Protein AF-A0A1I3KN02-F1 (afdb_monomer_lite)

InterPro domains:
  IPR010664 Lipopolysaccharide assembly, LptC-related [PF06835] (6-134)
  IPR026265 Lipopolysaccharide export system protein LptC [TIGR04409] (2-133)

Foldseek 3Di:
DFDDDPNATFKDKDAPDKDDDPVFQKIKTAFMWMWGADPVNHTAKTWTAGMWIARPVQRKIKGAHQIWMAGPVQRKIKGWRIWIAGPVQRKIWGPQATWMWMDHDQKIKIAGGKMAHPVVRDIDHPGDMDMDGHDDDDPPPPDDDDDDDDDD

Organism: NCBI:txid163

Structure (mmCIF, N/CA/C/O backbone):
data_AF-A0A1I3KN02-F1
#
_entry.id   AF-A0A1I3KN02-F1
#
loop_
_atom_site.group_PDB
_atom_site.id
_atom_site.type_symbol
_atom_site.label_atom_id
_atom_site.label_alt_id
_atom_site.label_comp_id
_atom_site.label_asym_id
_atom_site.label_entity_id
_atom_site.label_seq_id
_atom_site.pdbx_PDB_ins_code
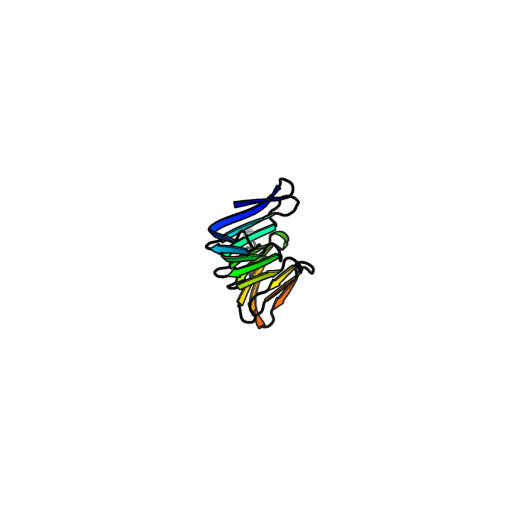_atom_site.Cartn_x
_atom_site.Cartn_y
_atom_sit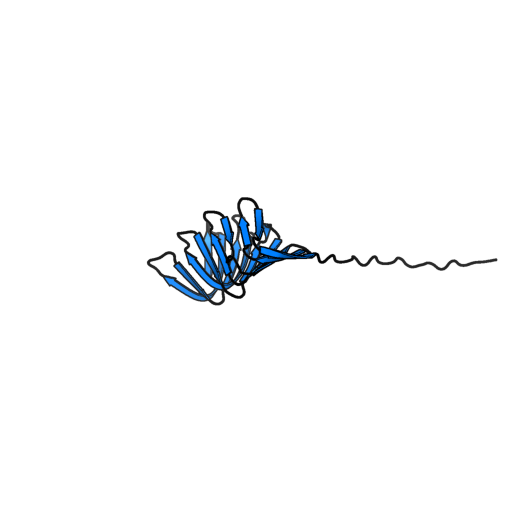e.Cartn_z
_atom_site.occupancy
_atom_site.B_iso_or_equiv
_atom_site.auth_seq_id
_atom_site.auth_comp_id
_atom_site.auth_asym_id
_atom_site.auth_atom_id
_atom_site.pdbx_PDB_model_num
ATOM 1 N N . MET A 1 1 ? -15.139 6.983 6.446 1.00 88.69 1 MET A N 1
ATOM 2 C CA . MET A 1 1 ? -14.479 7.305 7.730 1.00 88.69 1 MET A CA 1
ATOM 3 C C . MET A 1 1 ? -13.346 8.268 7.440 1.00 88.69 1 MET A C 1
ATOM 5 O O . MET A 1 1 ? -12.685 8.088 6.429 1.00 88.69 1 MET A O 1
ATOM 9 N N . VAL A 1 2 ? -13.128 9.258 8.305 1.00 92.94 2 VAL A N 1
ATOM 10 C CA . VAL A 1 2 ? -11.972 10.160 8.222 1.00 92.94 2 VAL A CA 1
ATOM 11 C C . VAL A 1 2 ? -11.248 10.115 9.561 1.00 92.94 2 VAL A C 1
ATOM 13 O O . VAL A 1 2 ? -11.890 10.216 10.609 1.00 92.94 2 VAL A O 1
ATOM 16 N N . ARG A 1 3 ? -9.933 9.916 9.534 1.00 90.38 3 ARG A N 1
ATOM 17 C CA . ARG A 1 3 ? -9.051 10.027 10.695 1.00 90.38 3 ARG A CA 1
ATOM 18 C C . ARG A 1 3 ? -8.398 11.399 10.679 1.00 90.38 3 ARG A C 1
ATOM 20 O O . ARG A 1 3 ? -7.955 11.851 9.627 1.00 90.38 3 ARG A O 1
ATOM 27 N N . TYR A 1 4 ? -8.328 12.019 11.851 1.00 92.25 4 TYR A N 1
ATOM 28 C CA . TYR A 1 4 ? -7.670 13.303 12.047 1.00 92.25 4 TYR A CA 1
ATOM 29 C C . TYR A 1 4 ? -6.472 13.152 12.983 1.00 92.25 4 TYR A C 1
ATOM 31 O O . TYR A 1 4 ? -6.574 12.479 14.009 1.00 92.25 4 TYR A O 1
ATOM 39 N N . GLU A 1 5 ? -5.379 13.824 12.647 1.00 88.50 5 GLU A N 1
ATOM 40 C CA . GLU A 1 5 ? -4.185 14.015 13.474 1.00 88.50 5 GLU A CA 1
ATOM 41 C C . GLU A 1 5 ? -3.879 15.518 13.485 1.00 88.50 5 GLU A C 1
ATOM 43 O O . GLU A 1 5 ? -3.968 16.177 12.452 1.00 88.50 5 GLU A O 1
ATOM 48 N N . ASP A 1 6 ? -3.645 16.100 14.665 1.00 89.62 6 ASP A N 1
ATOM 49 C CA . ASP A 1 6 ? -3.418 17.546 14.841 1.00 89.62 6 ASP A CA 1
ATOM 50 C C . ASP A 1 6 ? -4.455 18.454 14.143 1.00 89.62 6 ASP A C 1
ATOM 52 O O . ASP A 1 6 ? -4.129 19.481 13.546 1.00 89.62 6 ASP A O 1
ATOM 56 N N . ASN A 1 7 ? -5.738 18.074 14.231 1.00 90.12 7 ASN A N 1
ATOM 57 C CA . ASN A 1 7 ? -6.874 18.738 13.569 1.00 90.12 7 ASN A CA 1
ATOM 58 C C . ASN A 1 7 ? -6.793 18.792 12.030 1.00 90.12 7 ASN A C 1
ATOM 60 O O . ASN A 1 7 ? -7.503 19.581 11.404 1.00 90.12 7 ASN A O 1
ATOM 64 N N . LYS A 1 8 ? -5.990 17.929 11.405 1.00 92.50 8 LYS A N 1
ATOM 65 C CA . LYS A 1 8 ? -5.905 17.761 9.950 1.00 92.50 8 LYS A CA 1
ATOM 66 C C . LYS A 1 8 ? -6.304 16.338 9.554 1.00 92.50 8 LYS A C 1
ATOM 68 O O . LYS A 1 8 ? -6.016 15.410 10.310 1.00 92.50 8 LYS A O 1
ATOM 73 N N . PRO A 1 9 ? -6.988 16.134 8.416 1.00 92.81 9 PRO A N 1
ATOM 74 C CA . PRO A 1 9 ? -7.272 14.788 7.934 1.00 92.81 9 PRO A CA 1
ATOM 75 C C . PRO A 1 9 ? -5.950 14.075 7.625 1.00 92.81 9 PRO A C 1
ATOM 77 O O . PRO A 1 9 ? -5.129 14.604 6.885 1.00 92.81 9 PRO A O 1
ATOM 80 N N . SER A 1 10 ? -5.742 12.892 8.205 1.00 94.56 10 SER A N 1
ATOM 81 C CA . SER A 1 10 ? -4.565 12.050 7.945 1.00 94.56 10 SER A CA 1
ATOM 82 C C . SER A 1 10 ? -4.895 10.830 7.088 1.00 94.56 10 SER A C 1
ATOM 84 O O . SER A 1 10 ? -4.030 10.294 6.396 1.00 94.56 10 SER A O 1
ATOM 86 N N . LEU A 1 11 ? -6.157 10.389 7.101 1.00 94.12 11 LEU A N 1
ATOM 87 C CA . LEU A 1 11 ? -6.621 9.248 6.320 1.00 94.12 11 LEU A CA 1
ATOM 88 C C . LEU A 1 11 ? -8.126 9.341 6.059 1.00 94.12 11 LEU A C 1
ATOM 90 O O . LEU A 1 11 ? -8.918 9.464 6.992 1.00 94.12 11 LEU A O 1
ATOM 94 N N . GLU A 1 12 ? -8.526 9.175 4.810 1.00 96.38 12 GLU A N 1
ATOM 95 C CA . GLU A 1 12 ? -9.906 8.956 4.393 1.00 96.38 12 GLU A CA 1
ATOM 96 C C . GLU A 1 12 ? -10.068 7.514 3.914 1.00 96.38 12 GLU A C 1
ATOM 98 O O . GLU A 1 12 ? -9.228 6.998 3.183 1.00 96.38 12 GLU A O 1
ATOM 103 N N . VAL A 1 13 ? -11.138 6.842 4.349 1.00 95.38 13 VAL A N 1
ATOM 104 C CA . VAL A 1 13 ? -11.453 5.457 3.964 1.00 95.38 13 VAL A CA 1
ATOM 105 C C . VAL A 1 13 ? -12.932 5.319 3.639 1.00 95.38 13 VAL A C 1
ATOM 107 O O . VAL A 1 13 ? -13.802 5.724 4.420 1.00 95.38 13 VAL A O 1
ATOM 110 N N . THR A 1 14 ? -13.215 4.660 2.525 1.00 97.25 14 THR A N 1
ATOM 111 C CA . THR A 1 14 ? -14.528 4.120 2.170 1.00 97.25 14 THR A CA 1
ATOM 112 C C . THR A 1 14 ? -14.431 2.600 2.094 1.00 97.25 14 THR A C 1
ATOM 114 O O . THR A 1 14 ? -13.385 2.061 1.737 1.00 97.25 14 THR A O 1
ATOM 117 N N . ALA A 1 15 ? -15.492 1.918 2.512 1.00 97.19 15 ALA A N 1
ATOM 118 C CA . ALA A 1 15 ? -15.536 0.467 2.609 1.00 97.19 15 ALA A CA 1
ATOM 119 C C . ALA A 1 15 ? -16.960 -0.018 2.345 1.00 97.19 15 ALA A C 1
ATOM 121 O O . ALA A 1 15 ? -17.912 0.605 2.827 1.00 97.19 15 ALA A O 1
ATOM 122 N N . GLY A 1 16 ? -17.106 -1.148 1.657 1.00 97.44 16 GLY A N 1
ATOM 123 C CA . GLY A 1 16 ? -18.372 -1.879 1.613 1.00 97.44 16 GLY A CA 1
ATOM 124 C C . GLY A 1 16 ? -18.690 -2.535 2.959 1.00 97.44 16 GLY A C 1
ATOM 125 O O . GLY A 1 16 ? -19.832 -2.531 3.415 1.00 97.44 16 GLY A O 1
ATOM 126 N N . THR A 1 17 ? -17.678 -3.079 3.638 1.00 96.94 17 THR A N 1
ATOM 127 C CA . THR A 1 17 ? -17.799 -3.630 4.999 1.00 96.94 17 THR A CA 1
ATOM 128 C C . THR A 1 17 ? -16.532 -3.351 5.795 1.00 96.94 17 THR A C 1
ATOM 130 O O . THR A 1 17 ? -15.432 -3.402 5.247 1.00 96.94 17 THR A O 1
ATOM 133 N N . LEU A 1 18 ? -16.683 -3.058 7.087 1.00 95.12 18 LEU A N 1
ATOM 134 C CA . LEU A 1 18 ? -15.573 -2.821 8.003 1.00 95.12 18 LEU A CA 1
ATOM 135 C C . LEU A 1 18 ? -15.869 -3.470 9.358 1.00 95.12 18 LEU A C 1
ATOM 137 O O . LEU A 1 18 ? -16.897 -3.190 9.975 1.00 95.12 18 LEU A O 1
ATOM 141 N N . GLU A 1 19 ? -14.951 -4.303 9.830 1.00 94.56 19 GLU A N 1
ATOM 142 C CA . GLU A 1 19 ? -14.990 -4.946 11.139 1.00 94.56 19 GLU A CA 1
ATOM 143 C C . GLU A 1 19 ? -13.797 -4.480 11.969 1.00 94.56 19 GLU A C 1
ATOM 145 O O . GLU A 1 19 ? -12.646 -4.634 11.567 1.00 94.56 19 GLU A O 1
ATOM 150 N N . GLN A 1 20 ? -14.069 -3.922 13.148 1.00 90.81 20 GLN A N 1
ATOM 151 C CA . GLN A 1 20 ? -13.041 -3.478 14.083 1.00 90.81 20 GLN A CA 1
ATOM 152 C C . GLN A 1 20 ? -13.261 -4.132 15.444 1.00 90.81 20 GLN A C 1
ATOM 154 O O . GLN A 1 20 ? -14.342 -4.045 16.036 1.00 90.81 20 GLN A O 1
ATOM 159 N N . TYR A 1 21 ? -12.216 -4.760 15.972 1.00 89.12 21 TYR A N 1
ATOM 160 C CA . TYR A 1 21 ? -12.298 -5.530 17.207 1.00 89.12 21 TYR A CA 1
ATOM 161 C C . TYR A 1 21 ? -11.786 -4.708 18.390 1.00 89.12 21 TYR A C 1
ATOM 163 O O . TYR A 1 21 ? -10.586 -4.521 18.536 1.00 89.12 21 TYR A O 1
ATOM 171 N N . LYS A 1 22 ? -12.687 -4.275 19.285 1.00 80.25 22 LYS A N 1
ATOM 172 C CA . LYS A 1 22 ? -12.399 -3.357 20.416 1.00 80.25 22 LYS A CA 1
ATOM 173 C C . LYS A 1 22 ? -11.281 -3.801 21.370 1.00 80.25 22 LYS A C 1
ATOM 175 O O . LYS A 1 22 ? -10.677 -2.959 22.022 1.00 80.25 22 LYS A O 1
ATOM 180 N N . ASN A 1 23 ? -11.035 -5.106 21.471 1.00 89.31 23 ASN A N 1
ATOM 181 C CA . ASN A 1 23 ? -10.008 -5.678 22.349 1.00 89.31 23 ASN A CA 1
ATOM 182 C C . ASN A 1 23 ? -8.658 -5.877 21.634 1.00 89.31 23 ASN A C 1
ATOM 184 O O . ASN A 1 23 ? -7.756 -6.500 22.187 1.00 89.31 23 ASN A O 1
ATOM 188 N N . SER A 1 24 ? -8.530 -5.387 20.402 1.00 89.19 24 SER A N 1
ATOM 189 C CA . SER A 1 24 ? -7.324 -5.472 19.583 1.00 89.19 24 SER A CA 1
ATOM 190 C C . SER A 1 24 ? -7.146 -4.184 18.773 1.00 89.19 24 SER A C 1
ATOM 192 O O . SER A 1 24 ? -8.038 -3.341 18.720 1.00 89.19 24 SER A O 1
ATOM 194 N N . ASN A 1 25 ? -6.004 -4.045 18.104 1.00 90.50 25 ASN A N 1
ATOM 195 C CA . ASN A 1 25 ? -5.780 -2.967 17.137 1.00 90.50 25 ASN A CA 1
ATOM 196 C C . ASN A 1 25 ? -6.119 -3.399 15.701 1.00 90.50 25 ASN A C 1
ATOM 198 O O . ASN A 1 25 ? -5.714 -2.736 14.745 1.00 90.50 25 ASN A O 1
ATOM 202 N N . GLU A 1 26 ? -6.826 -4.523 15.557 1.00 95.06 26 GLU A N 1
ATOM 203 C CA . GLU A 1 26 ? -7.096 -5.165 14.280 1.00 95.06 26 GLU A CA 1
ATOM 204 C C . GLU A 1 26 ? -8.380 -4.634 13.648 1.00 95.06 26 GLU A C 1
ATOM 206 O O . GLU A 1 26 ? -9.428 -4.494 14.291 1.00 95.06 26 GLU A O 1
ATOM 211 N N . THR A 1 27 ? -8.282 -4.345 12.357 1.00 94.38 27 THR A N 1
ATOM 212 C CA . THR A 1 27 ? -9.388 -3.954 11.492 1.00 94.38 27 THR A CA 1
ATOM 213 C C . THR A 1 27 ? -9.336 -4.790 10.225 1.00 94.38 27 THR A C 1
ATOM 215 O O . THR A 1 27 ? -8.271 -4.955 9.630 1.00 94.38 27 THR A O 1
ATOM 218 N N . TYR A 1 28 ? -10.493 -5.284 9.809 1.00 97.06 28 TYR A N 1
ATOM 219 C CA . TYR A 1 28 ? -10.684 -5.996 8.556 1.00 97.06 28 TYR A CA 1
ATOM 220 C C . TYR A 1 28 ? -11.679 -5.209 7.716 1.00 97.06 28 TYR A C 1
ATOM 222 O O . TYR A 1 28 ? -12.673 -4.697 8.233 1.00 97.06 28 TYR A O 1
ATOM 230 N N . GLY A 1 29 ? -11.408 -5.079 6.428 1.00 96.81 29 GLY A N 1
ATOM 231 C CA . GLY A 1 29 ? -12.250 -4.310 5.527 1.00 96.81 29 GLY A CA 1
ATOM 232 C C . GLY A 1 29 ? -12.416 -5.000 4.188 1.00 96.81 29 GLY A C 1
ATOM 233 O O . GLY A 1 29 ? -11.522 -5.720 3.751 1.00 96.81 29 GLY A O 1
ATOM 234 N N . LYS A 1 30 ? -13.559 -4.762 3.547 1.00 98.38 30 LYS A N 1
ATOM 235 C CA . LYS A 1 30 ? -13.875 -5.237 2.202 1.00 98.38 30 LYS A CA 1
ATOM 236 C C . LYS A 1 30 ? -14.344 -4.084 1.316 1.00 98.38 30 LYS A C 1
ATOM 238 O O . LYS A 1 30 ? -15.045 -3.193 1.803 1.00 98.38 30 LYS A O 1
ATOM 243 N N . ASP A 1 31 ? -13.989 -4.149 0.034 1.00 98.12 31 ASP A N 1
ATOM 244 C CA . ASP A 1 31 ? -14.304 -3.168 -1.008 1.00 98.12 31 ASP A CA 1
ATOM 245 C C . ASP A 1 31 ? -13.802 -1.781 -0.585 1.00 98.12 31 ASP A C 1
ATOM 247 O O . ASP A 1 31 ? -14.580 -0.859 -0.330 1.00 98.12 31 ASP A O 1
ATOM 251 N N . ILE A 1 32 ? -12.485 -1.691 -0.388 1.00 98.06 32 ILE A N 1
ATOM 252 C CA . ILE A 1 32 ? -11.816 -0.571 0.270 1.00 98.06 32 ILE A CA 1
ATOM 253 C C . ILE A 1 32 ? -11.269 0.398 -0.767 1.00 98.06 32 ILE A C 1
ATOM 255 O O . ILE A 1 32 ? -10.553 -0.014 -1.677 1.00 98.06 32 ILE A O 1
ATOM 259 N N . SER A 1 33 ? -11.501 1.689 -0.538 1.00 98.19 33 SER A N 1
ATOM 260 C CA . SER A 1 33 ? -10.750 2.782 -1.162 1.00 98.19 33 SER A CA 1
ATOM 261 C C . SER A 1 33 ? -10.286 3.760 -0.090 1.00 98.19 33 SER A C 1
ATOM 263 O O . SER A 1 33 ? -11.045 4.072 0.832 1.00 98.19 33 SER A O 1
ATOM 265 N N . PHE A 1 34 ? -9.055 4.245 -0.199 1.00 97.06 34 PHE A N 1
ATOM 266 C CA . PHE A 1 34 ? -8.430 5.102 0.798 1.00 97.06 34 PHE A CA 1
ATOM 267 C C . PHE A 1 34 ? -7.566 6.205 0.182 1.00 97.06 34 PHE A C 1
ATOM 269 O O . PHE A 1 34 ? -7.004 6.035 -0.899 1.00 97.06 34 PHE A O 1
ATOM 276 N N . THR A 1 35 ? -7.407 7.289 0.938 1.00 97.94 35 THR A N 1
ATOM 277 C CA . THR A 1 35 ? -6.483 8.394 0.657 1.00 97.94 35 THR A CA 1
ATOM 278 C C . THR A 1 35 ? -5.782 8.789 1.952 1.00 97.94 35 THR A C 1
ATOM 280 O O . THR A 1 35 ? -6.447 9.112 2.934 1.00 97.94 35 THR A O 1
ATOM 283 N N . SER A 1 36 ? -4.451 8.747 1.983 1.00 95.44 36 SER A N 1
ATOM 284 C CA . SER A 1 36 ? -3.630 9.274 3.075 1.00 95.44 36 SER A CA 1
ATOM 285 C C . SER A 1 36 ? -3.055 10.638 2.718 1.00 95.44 36 SER A C 1
ATOM 287 O O . SER A 1 36 ? -2.812 10.945 1.546 1.00 95.44 36 SER A O 1
ATOM 289 N N . TYR A 1 37 ? -2.810 11.438 3.749 1.00 95.50 37 TYR A N 1
ATOM 290 C CA . TYR A 1 37 ? -2.283 12.790 3.625 1.00 95.50 37 TYR A CA 1
ATOM 291 C C . TYR A 1 37 ? -1.011 12.926 4.455 1.00 95.50 37 TYR A C 1
ATOM 293 O O . TYR A 1 37 ? -0.897 12.315 5.519 1.00 95.50 37 TYR A O 1
ATOM 301 N N . ASN A 1 38 ? -0.075 13.740 3.978 1.00 92.50 38 ASN A N 1
ATOM 302 C CA . ASN A 1 38 ? 1.112 14.114 4.740 1.00 92.50 38 ASN A CA 1
ATOM 303 C C . ASN A 1 38 ? 0.799 15.229 5.764 1.00 92.50 38 ASN A C 1
ATOM 305 O O . ASN A 1 38 ? -0.305 15.776 5.796 1.00 92.50 38 ASN A O 1
ATOM 309 N N . ASP A 1 39 ? 1.791 15.627 6.564 1.00 90.81 39 ASP A N 1
ATOM 310 C CA . ASP A 1 39 ? 1.644 16.652 7.618 1.00 90.81 39 ASP A CA 1
ATOM 311 C C . ASP A 1 39 ? 1.231 18.045 7.089 1.00 90.81 39 ASP A C 1
ATOM 313 O O .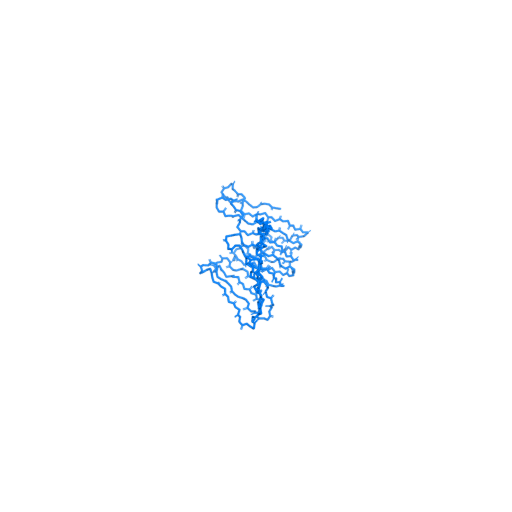 ASP A 1 39 ? 0.686 18.890 7.817 1.00 90.81 39 ASP A O 1
ATOM 317 N N . GLU A 1 40 ? 1.478 18.300 5.804 1.00 91.44 40 GLU A N 1
ATOM 318 C CA . GLU A 1 40 ? 1.083 19.523 5.101 1.00 91.44 40 GLU A CA 1
ATOM 319 C C . GLU A 1 40 ? -0.378 19.475 4.624 1.00 91.44 40 GLU A C 1
ATOM 321 O O . GLU A 1 40 ? -0.931 20.508 4.251 1.00 91.44 40 GLU A O 1
ATOM 326 N N . GLY A 1 41 ? -1.025 18.307 4.683 1.00 92.62 41 GLY A N 1
ATOM 327 C CA . GLY A 1 41 ? -2.377 18.064 4.178 1.00 92.62 41 GLY A CA 1
ATOM 328 C C . GLY A 1 41 ? -2.430 17.735 2.684 1.00 92.62 41 GLY A C 1
ATOM 329 O O . GLY A 1 41 ? -3.515 17.708 2.105 1.00 92.62 41 GLY A O 1
ATOM 330 N N . ASN A 1 42 ? -1.284 17.487 2.049 1.00 95.50 42 ASN A N 1
ATOM 331 C CA . ASN A 1 42 ? -1.207 17.061 0.656 1.00 95.50 42 ASN A CA 1
ATOM 332 C C . ASN A 1 42 ? -1.445 15.551 0.556 1.00 95.50 42 ASN A C 1
ATOM 334 O O . ASN A 1 42 ? -1.007 14.794 1.423 1.00 95.50 42 ASN A O 1
ATOM 338 N N . VAL A 1 43 ? -2.101 15.110 -0.521 1.00 96.19 43 VAL A N 1
ATOM 339 C CA . VAL A 1 43 ? -2.281 13.680 -0.808 1.00 96.19 43 VAL A CA 1
ATOM 340 C C . VAL A 1 43 ? -0.915 13.006 -0.916 1.00 96.19 43 VAL A C 1
ATOM 342 O O . VAL A 1 43 ? -0.069 13.411 -1.714 1.00 96.19 43 VAL A O 1
ATOM 345 N N . GLU A 1 44 ? -0.713 11.965 -0.118 1.00 95.38 44 GLU A N 1
ATOM 346 C CA . GLU A 1 44 ? 0.517 11.179 -0.097 1.00 95.38 44 GLU A CA 1
ATOM 347 C C . GLU A 1 44 ? 0.331 9.853 -0.837 1.00 95.38 44 GLU A C 1
ATOM 349 O O . GLU A 1 44 ? 1.119 9.510 -1.722 1.00 95.38 44 GLU A O 1
ATOM 354 N N . THR A 1 45 ? -0.713 9.102 -0.487 1.00 95.69 45 THR A N 1
ATOM 355 C CA . THR A 1 45 ? -1.020 7.813 -1.109 1.00 95.69 45 THR A CA 1
ATOM 356 C C . THR A 1 45 ? -2.520 7.668 -1.303 1.00 95.69 45 THR A C 1
ATOM 358 O O . THR A 1 45 ? -3.303 7.913 -0.394 1.00 95.69 45 THR A O 1
ATOM 361 N N . GLU A 1 46 ? -2.923 7.207 -2.475 1.00 97.94 46 GLU A N 1
ATOM 362 C CA . GLU A 1 46 ? -4.297 6.810 -2.771 1.00 97.94 46 GLU A CA 1
ATOM 363 C C . GLU A 1 46 ? -4.312 5.331 -3.106 1.00 97.94 46 GLU A C 1
ATOM 365 O O . GLU A 1 46 ? -3.370 4.817 -3.709 1.00 97.94 46 GLU A O 1
ATOM 370 N N . GLY A 1 47 ? -5.376 4.620 -2.770 1.00 97.94 47 GLY A N 1
ATOM 371 C CA . GLY A 1 47 ? -5.464 3.242 -3.199 1.00 97.94 47 GLY A CA 1
ATOM 372 C C . GLY A 1 47 ? -6.807 2.589 -2.998 1.00 97.94 47 GLY A C 1
ATOM 373 O O . GLY A 1 47 ? -7.730 3.143 -2.411 1.00 97.94 47 GLY A O 1
ATOM 374 N N . SER A 1 48 ? -6.895 1.379 -3.525 1.00 98.62 48 SER A N 1
ATOM 375 C CA . SER A 1 48 ? -8.048 0.505 -3.396 1.00 98.62 48 SER A CA 1
ATOM 376 C C . SER A 1 48 ? -7.614 -0.954 -3.384 1.00 98.62 48 SER A C 1
ATOM 378 O O . SER A 1 48 ? -6.534 -1.292 -3.879 1.00 98.62 48 SER A O 1
ATOM 380 N N . CYS A 1 49 ? -8.434 -1.796 -2.767 1.00 98.69 49 CYS A N 1
ATOM 381 C CA . CYS A 1 49 ? -8.272 -3.246 -2.747 1.00 98.69 49 CYS A CA 1
ATOM 382 C C . CYS A 1 49 ? -9.597 -3.923 -2.388 1.00 98.69 49 CYS A C 1
ATOM 384 O O . CYS A 1 49 ? -10.488 -3.310 -1.789 1.00 98.69 49 CYS A O 1
ATOM 386 N N . GLY A 1 50 ? -9.715 -5.203 -2.729 1.00 98.56 50 GLY A N 1
ATOM 387 C CA . GLY A 1 50 ? -10.871 -6.014 -2.371 1.00 98.56 50 GLY A CA 1
ATOM 388 C C . GLY A 1 50 ? -10.946 -6.262 -0.869 1.00 98.56 50 GLY A C 1
ATOM 389 O O . GLY A 1 50 ? -12.029 -6.169 -0.295 1.00 98.56 50 GLY A O 1
ATOM 390 N N . ILE A 1 51 ? -9.814 -6.549 -0.220 1.00 98.38 51 ILE A N 1
ATOM 391 C CA . ILE A 1 51 ? -9.744 -6.855 1.213 1.00 98.38 51 ILE A CA 1
ATOM 392 C C . ILE A 1 51 ? -8.527 -6.173 1.844 1.00 98.38 51 ILE A C 1
ATOM 394 O O . ILE A 1 51 ? -7.436 -6.168 1.275 1.00 98.38 51 ILE A O 1
ATOM 398 N N . ILE A 1 52 ? -8.697 -5.661 3.064 1.00 97.62 52 ILE A N 1
ATOM 399 C CA . ILE A 1 52 ? -7.596 -5.170 3.894 1.00 97.62 52 ILE A CA 1
ATOM 400 C C . ILE A 1 52 ? -7.616 -5.813 5.281 1.00 97.62 52 ILE A C 1
ATOM 402 O O . ILE A 1 52 ? -8.672 -5.958 5.898 1.00 97.62 52 ILE A O 1
ATOM 406 N N . TYR A 1 53 ? -6.433 -6.144 5.784 1.00 97.38 53 TYR A N 1
ATOM 407 C CA . TYR A 1 53 ? -6.146 -6.338 7.201 1.00 97.38 53 TYR A CA 1
ATOM 408 C C . TYR A 1 53 ? -5.244 -5.199 7.674 1.00 97.38 53 TYR A C 1
ATOM 410 O O . TYR A 1 53 ? -4.259 -4.866 7.017 1.00 97.38 53 TYR A O 1
ATOM 418 N N . ALA A 1 54 ? -5.561 -4.608 8.820 1.00 95.25 54 ALA A N 1
ATOM 419 C CA . ALA A 1 54 ? -4.757 -3.566 9.437 1.00 95.25 54 ALA A CA 1
ATOM 420 C C . ALA A 1 54 ? -4.600 -3.828 10.936 1.00 95.25 54 ALA A C 1
ATOM 422 O O . ALA A 1 54 ? -5.592 -3.880 11.657 1.00 95.25 54 ALA A O 1
ATOM 423 N N . ASP A 1 55 ? -3.360 -3.915 11.414 1.00 95.31 55 ASP A N 1
ATOM 424 C CA . ASP A 1 55 ? -2.998 -3.827 12.829 1.00 95.31 55 ASP A CA 1
ATOM 425 C C . ASP A 1 55 ? -2.303 -2.484 13.059 1.00 95.31 55 ASP A C 1
ATOM 427 O O . ASP A 1 55 ? -1.106 -2.311 12.800 1.00 95.31 55 ASP A O 1
ATOM 431 N N . SER A 1 56 ? -3.068 -1.506 13.542 1.00 89.38 56 SER A N 1
ATOM 432 C CA . SER A 1 56 ? -2.570 -0.144 13.755 1.00 89.38 56 SER A CA 1
ATOM 433 C C . SER A 1 56 ? -1.557 -0.047 14.900 1.00 89.38 56 SER A C 1
ATOM 435 O O . SER A 1 56 ? -0.695 0.829 14.873 1.00 89.38 56 SER A O 1
ATOM 437 N N . GLY A 1 57 ? -1.597 -0.972 15.864 1.00 91.94 57 GLY A N 1
ATOM 438 C CA . GLY A 1 57 ? -0.642 -1.022 16.970 1.00 91.94 57 GLY A CA 1
ATOM 439 C C . GLY A 1 57 ? 0.737 -1.491 16.515 1.00 91.94 57 GLY A C 1
ATOM 440 O O . GLY A 1 57 ? 1.755 -0.972 16.973 1.00 91.94 57 GLY A O 1
ATOM 441 N N . LYS A 1 58 ? 0.780 -2.440 15.572 1.00 95.31 58 LYS A N 1
ATOM 442 C CA . LYS A 1 58 ? 2.027 -2.915 14.949 1.00 95.31 58 LYS A CA 1
ATOM 443 C C . LYS A 1 58 ? 2.414 -2.144 13.686 1.00 95.31 58 LYS A C 1
ATOM 445 O O . LYS A 1 58 ? 3.512 -2.351 13.179 1.00 95.31 58 LYS A O 1
ATOM 450 N N . LYS A 1 59 ? 1.542 -1.261 13.187 1.00 95.12 59 LYS A N 1
ATOM 451 C CA . LYS A 1 59 ? 1.662 -0.597 11.879 1.00 95.12 59 LYS A CA 1
ATOM 452 C C . LYS A 1 59 ? 1.833 -1.605 10.733 1.00 95.12 59 LYS A C 1
ATOM 454 O O . LYS A 1 59 ? 2.658 -1.401 9.844 1.00 95.12 59 LYS A O 1
ATOM 459 N N . LEU A 1 60 ? 1.083 -2.704 10.778 1.00 97.25 60 LEU A N 1
ATOM 460 C CA . LEU A 1 60 ? 1.075 -3.726 9.733 1.00 97.25 60 LEU A CA 1
ATOM 461 C C . LEU A 1 60 ? -0.217 -3.627 8.938 1.00 97.25 60 LEU A C 1
ATOM 463 O O . LEU A 1 60 ? -1.299 -3.591 9.520 1.00 97.25 60 LEU A O 1
ATOM 467 N N . TYR A 1 61 ? -0.093 -3.593 7.619 1.00 96.56 61 TYR A N 1
ATOM 468 C CA . TYR A 1 61 ? -1.229 -3.469 6.717 1.00 96.56 61 TYR A CA 1
ATOM 469 C C . TYR A 1 61 ? -1.038 -4.444 5.569 1.00 96.56 61 TYR A C 1
ATOM 471 O O . TYR A 1 61 ? -0.010 -4.420 4.894 1.00 96.56 61 TYR A O 1
ATOM 479 N N . GLU A 1 62 ? -2.015 -5.310 5.356 1.00 98.19 62 GLU A N 1
ATOM 480 C CA . GLU A 1 62 ? -2.007 -6.287 4.278 1.00 98.19 62 GLU A CA 1
ATOM 481 C C . GLU A 1 62 ? -3.216 -6.035 3.389 1.00 98.19 62 GLU A C 1
ATOM 483 O O . GLU A 1 62 ? -4.352 -6.019 3.859 1.00 98.19 62 GLU A O 1
ATOM 488 N N . LEU A 1 63 ? -2.951 -5.790 2.113 1.00 98.50 63 LEU A N 1
ATOM 489 C CA . LEU A 1 63 ? -3.949 -5.576 1.081 1.00 98.50 63 LEU A CA 1
ATOM 490 C C . LEU A 1 63 ? -4.005 -6.837 0.228 1.00 98.50 63 LEU A C 1
ATOM 492 O O . LEU A 1 63 ? -2.961 -7.411 -0.108 1.00 98.50 63 LEU A O 1
ATOM 496 N N . PHE A 1 64 ? -5.215 -7.229 -0.143 1.00 98.44 64 PHE A N 1
ATOM 497 C CA . PHE A 1 64 ? -5.491 -8.391 -0.972 1.00 98.44 64 PHE A CA 1
ATOM 498 C C . PHE A 1 64 ? -6.529 -8.045 -2.033 1.00 98.44 64 PHE A C 1
ATOM 500 O O . PHE A 1 64 ? -7.427 -7.242 -1.778 1.00 98.44 64 PHE A O 1
ATOM 507 N N . ASP A 1 65 ? -6.412 -8.721 -3.173 1.00 98.12 65 ASP A N 1
ATOM 508 C CA . ASP A 1 65 ? -7.321 -8.682 -4.319 1.00 98.12 65 ASP A CA 1
ATOM 509 C C . ASP A 1 65 ? -7.441 -7.303 -4.992 1.00 98.12 65 ASP A C 1
ATOM 511 O O . ASP A 1 65 ? -7.639 -6.278 -4.343 1.00 98.12 65 ASP A O 1
ATOM 515 N N . ASP A 1 66 ? -7.311 -7.282 -6.323 1.00 97.75 66 ASP A N 1
ATOM 516 C CA . ASP A 1 66 ? -7.480 -6.093 -7.176 1.00 97.75 66 ASP A CA 1
ATOM 517 C C . ASP A 1 66 ? -6.822 -4.814 -6.627 1.00 97.75 66 ASP A C 1
ATOM 519 O O . ASP A 1 66 ? -7.392 -3.722 -6.647 1.00 97.75 66 ASP A O 1
ATOM 523 N N . ILE A 1 67 ? -5.596 -4.950 -6.112 1.00 98.69 67 ILE A N 1
ATOM 524 C CA . ILE A 1 67 ? -4.904 -3.850 -5.448 1.00 98.69 67 ILE A CA 1
ATOM 525 C C . ILE A 1 67 ? -4.470 -2.839 -6.501 1.00 98.69 67 ILE A C 1
ATOM 527 O O . ILE A 1 67 ? -3.803 -3.199 -7.472 1.00 98.69 67 ILE A O 1
ATOM 531 N N . ASN A 1 68 ? -4.789 -1.570 -6.268 1.00 98.50 68 ASN A N 1
ATOM 532 C CA . ASN A 1 68 ? -4.296 -0.431 -7.032 1.00 98.50 68 ASN A CA 1
ATOM 533 C C . ASN A 1 68 ? -3.905 0.669 -6.048 1.00 98.50 68 ASN A C 1
ATOM 535 O O . ASN A 1 68 ? -4.774 1.214 -5.374 1.00 98.50 68 ASN A O 1
ATOM 539 N N . VAL A 1 69 ? -2.615 0.977 -5.951 1.00 98.19 69 VAL A N 1
ATOM 540 C CA . VAL A 1 69 ? -2.078 1.985 -5.028 1.00 98.19 69 VAL A CA 1
ATOM 541 C C . VAL A 1 69 ? -1.245 2.984 -5.808 1.00 98.19 69 VAL A C 1
ATOM 543 O O . VAL A 1 69 ? -0.361 2.594 -6.558 1.00 98.19 69 VAL A O 1
ATOM 546 N N . TYR A 1 70 ? -1.488 4.270 -5.615 1.00 97.75 70 TYR A N 1
ATOM 547 C CA . TYR A 1 70 ? -0.714 5.364 -6.173 1.00 97.75 70 TYR A CA 1
ATOM 548 C C . TYR A 1 70 ? 0.002 6.123 -5.063 1.00 97.75 70 TYR A C 1
ATOM 550 O O . TYR A 1 70 ? -0.635 6.637 -4.148 1.00 97.75 70 TYR A O 1
ATOM 558 N N . ASN A 1 71 ? 1.324 6.211 -5.159 1.00 95.06 71 ASN A N 1
ATOM 559 C CA . ASN A 1 71 ? 2.143 7.061 -4.313 1.00 95.06 71 ASN A CA 1
ATOM 560 C C . ASN A 1 71 ? 2.426 8.372 -5.054 1.00 95.06 71 ASN A C 1
ATOM 562 O O . ASN A 1 71 ? 3.120 8.376 -6.075 1.00 95.06 71 ASN A O 1
ATOM 566 N N . ALA A 1 72 ? 1.880 9.475 -4.546 1.00 95.56 72 ALA A N 1
ATOM 567 C CA . ALA A 1 72 ? 1.973 10.778 -5.191 1.00 95.56 72 ALA A CA 1
ATOM 568 C C . ALA A 1 72 ? 3.395 11.376 -5.168 1.00 95.56 72 ALA A C 1
ATOM 570 O O . ALA A 1 72 ? 3.818 11.858 -6.223 1.00 95.56 72 ALA A O 1
ATOM 571 N N . PRO A 1 73 ? 4.167 11.309 -4.058 1.00 92.44 73 PRO A N 1
ATOM 572 C CA . PRO A 1 73 ? 5.543 11.814 -4.025 1.00 92.44 73 PRO A CA 1
ATOM 573 C C . PRO A 1 73 ? 6.453 11.196 -5.091 1.00 92.44 73 PRO A C 1
ATOM 575 O O . PRO A 1 73 ? 7.214 11.908 -5.741 1.00 92.44 73 PRO A O 1
ATOM 578 N N . GLU A 1 74 ? 6.343 9.883 -5.312 1.00 91.94 74 GLU A N 1
ATOM 579 C CA . GLU A 1 74 ? 7.179 9.160 -6.279 1.00 91.94 74 GLU A CA 1
ATOM 580 C C . GLU A 1 74 ? 6.560 9.067 -7.681 1.00 91.94 74 GLU A C 1
ATOM 582 O O . GLU A 1 74 ? 7.219 8.583 -8.607 1.00 91.94 74 GLU A O 1
ATOM 587 N N . LYS A 1 75 ? 5.303 9.510 -7.843 1.00 94.81 75 LYS A N 1
ATOM 588 C CA . LYS A 1 75 ? 4.481 9.343 -9.055 1.00 94.81 75 LYS A CA 1
ATOM 589 C C . LYS A 1 75 ? 4.435 7.891 -9.539 1.00 94.81 75 LYS A C 1
ATOM 591 O O . LYS A 1 75 ? 4.552 7.607 -10.730 1.00 94.81 75 LYS A O 1
ATOM 596 N N . MET A 1 76 ? 4.287 6.959 -8.601 1.00 95.31 76 MET A N 1
ATOM 597 C CA . MET A 1 76 ? 4.317 5.521 -8.875 1.00 95.31 76 MET A CA 1
ATOM 598 C C . MET A 1 76 ? 2.973 4.879 -8.576 1.00 95.31 76 MET A C 1
ATOM 600 O O . MET A 1 76 ? 2.422 5.068 -7.493 1.00 95.31 76 MET A O 1
ATOM 604 N N . ARG A 1 77 ? 2.475 4.065 -9.508 1.00 97.56 77 ARG A N 1
ATOM 605 C CA . ARG A 1 77 ? 1.278 3.245 -9.316 1.00 97.56 77 ARG A CA 1
ATOM 606 C C . ARG A 1 77 ? 1.638 1.767 -9.268 1.00 97.56 77 ARG A C 1
ATOM 608 O O . ARG A 1 77 ? 2.408 1.287 -10.093 1.00 97.56 77 ARG A O 1
ATOM 615 N N . PHE A 1 78 ? 1.066 1.048 -8.315 1.00 97.56 78 PHE A N 1
ATOM 616 C CA . PHE A 1 78 ? 1.290 -0.366 -8.055 1.00 97.56 78 PHE A CA 1
ATOM 617 C C . PHE A 1 78 ? -0.009 -1.131 -8.268 1.00 97.56 78 PHE A C 1
ATOM 619 O O . PHE A 1 78 ? -1.047 -0.731 -7.742 1.00 97.56 78 PHE A O 1
ATOM 626 N N . TYR A 1 79 ? 0.070 -2.255 -8.976 1.00 98.31 79 TYR A N 1
ATOM 627 C CA . TYR A 1 79 ? -1.021 -3.215 -9.099 1.00 98.31 79 TYR A CA 1
ATOM 628 C C . TYR A 1 79 ? -0.553 -4.597 -8.669 1.00 98.31 79 TYR A C 1
ATOM 630 O O . TYR A 1 79 ? 0.521 -5.041 -9.086 1.00 98.31 79 TYR A O 1
ATOM 638 N N . ALA A 1 80 ? -1.344 -5.278 -7.847 1.00 98.25 80 ALA A N 1
ATOM 639 C CA . ALA A 1 80 ? -0.971 -6.564 -7.268 1.00 98.25 80 ALA A CA 1
ATOM 640 C C . ALA A 1 80 ? -2.196 -7.334 -6.756 1.00 98.25 80 ALA A C 1
ATOM 642 O O . ALA A 1 80 ? -3.280 -6.778 -6.605 1.00 98.25 80 ALA A O 1
ATOM 643 N N . SER A 1 81 ? -1.997 -8.610 -6.428 1.00 97.69 81 SER A N 1
ATOM 644 C CA . SER A 1 81 ? -2.984 -9.399 -5.675 1.00 97.69 81 SER A CA 1
ATOM 645 C C . SER A 1 81 ? -2.702 -9.421 -4.175 1.00 97.69 81 SER A C 1
ATOM 647 O O . SER A 1 81 ? -3.619 -9.637 -3.396 1.00 97.69 81 SER A O 1
ATOM 649 N N . VAL A 1 82 ? -1.446 -9.206 -3.765 1.00 98.06 82 VAL A N 1
ATOM 650 C CA . VAL A 1 82 ? -1.035 -9.156 -2.356 1.00 98.06 82 VAL A CA 1
ATOM 651 C C . VAL A 1 82 ? 0.041 -8.093 -2.181 1.00 98.06 82 VAL A C 1
ATOM 653 O O . VAL A 1 82 ? 1.084 -8.151 -2.840 1.00 98.06 82 VAL A O 1
ATOM 656 N N . LEU A 1 83 ? -0.175 -7.165 -1.251 1.00 98.38 83 LEU A N 1
ATOM 657 C CA . LEU A 1 83 ? 0.847 -6.239 -0.766 1.00 98.38 83 LEU A CA 1
ATOM 658 C C . LEU A 1 83 ? 0.816 -6.170 0.757 1.00 98.38 83 LEU A C 1
ATOM 660 O O . LEU A 1 83 ? -0.245 -6.157 1.369 1.00 98.38 83 LEU A O 1
ATOM 664 N N . ARG A 1 84 ? 1.995 -6.093 1.368 1.00 98.19 84 ARG A N 1
ATOM 665 C CA . ARG A 1 84 ? 2.174 -5.947 2.812 1.00 98.19 84 ARG A CA 1
ATOM 666 C C . ARG A 1 84 ? 3.037 -4.736 3.098 1.00 98.19 84 ARG A C 1
ATOM 668 O O . ARG A 1 84 ? 4.189 -4.693 2.659 1.00 98.19 84 ARG A O 1
ATOM 675 N N . TRP A 1 85 ? 2.488 -3.787 3.839 1.00 97.38 85 TRP A N 1
ATOM 676 C CA . TRP A 1 85 ? 3.186 -2.619 4.349 1.00 97.38 85 TRP A CA 1
ATOM 677 C C . TRP A 1 85 ? 3.528 -2.813 5.824 1.00 97.38 85 TRP A C 1
ATOM 679 O O . TRP A 1 85 ? 2.658 -3.100 6.649 1.00 97.38 85 TRP A O 1
ATOM 689 N N . ASN A 1 86 ? 4.800 -2.621 6.157 1.00 97.62 86 ASN A N 1
ATOM 690 C CA . ASN A 1 86 ? 5.265 -2.481 7.527 1.00 97.62 86 ASN A CA 1
ATOM 691 C C . ASN A 1 86 ? 5.671 -1.026 7.760 1.00 97.62 86 ASN A C 1
ATOM 693 O O . ASN A 1 86 ? 6.736 -0.599 7.324 1.00 97.62 86 ASN A O 1
ATOM 697 N N . GLY A 1 87 ? 4.837 -0.277 8.477 1.00 94.44 87 GLY A N 1
ATOM 698 C CA . GLY A 1 87 ? 5.068 1.133 8.783 1.00 94.44 87 GLY A CA 1
ATOM 699 C C . GLY A 1 87 ? 6.088 1.391 9.896 1.00 94.44 87 GLY A C 1
ATOM 700 O O . GLY A 1 87 ? 6.371 2.549 10.180 1.00 94.44 87 GLY A O 1
ATOM 701 N N . GLN A 1 88 ? 6.627 0.361 10.559 1.00 95.06 88 GLN A N 1
ATOM 702 C CA . GLN A 1 88 ? 7.770 0.524 11.471 1.00 95.06 88 GLN A CA 1
ATOM 703 C C . GLN A 1 88 ? 9.099 0.523 10.712 1.00 95.06 88 GLN A C 1
ATOM 705 O O . GLN A 1 88 ? 10.023 1.231 11.095 1.00 95.06 88 GLN A O 1
ATOM 710 N N . THR A 1 89 ? 9.203 -0.289 9.657 1.00 96.44 89 THR A N 1
ATOM 711 C CA . THR A 1 89 ? 10.416 -0.423 8.832 1.00 96.44 89 THR A CA 1
ATOM 712 C C . THR A 1 89 ? 10.304 0.273 7.476 1.00 96.44 89 THR A C 1
ATOM 714 O O . THR A 1 89 ? 11.260 0.263 6.700 1.00 96.44 89 THR A O 1
ATOM 717 N N . GLU A 1 90 ? 9.134 0.839 7.185 1.00 95.44 90 GLU A N 1
ATOM 718 C CA . GLU A 1 90 ? 8.748 1.427 5.903 1.00 95.44 90 GLU A CA 1
ATOM 719 C C . GLU A 1 90 ? 9.007 0.489 4.717 1.00 95.44 90 GLU A C 1
ATOM 721 O O . GLU A 1 90 ? 9.571 0.884 3.697 1.00 95.44 90 GLU A O 1
ATOM 726 N N . GLN A 1 91 ? 8.640 -0.786 4.858 1.00 97.38 91 GLN A N 1
ATOM 727 C CA . GLN A 1 91 ? 8.829 -1.785 3.804 1.00 97.38 91 GLN A CA 1
ATOM 728 C C . GLN A 1 91 ? 7.499 -2.178 3.171 1.00 97.38 91 GLN A C 1
ATOM 730 O O . GLN A 1 91 ? 6.565 -2.571 3.872 1.00 97.38 91 GLN A O 1
ATOM 735 N N . LEU A 1 92 ? 7.446 -2.136 1.839 1.00 97.38 92 LEU A N 1
ATOM 736 C CA . LEU A 1 92 ? 6.341 -2.645 1.031 1.00 97.38 92 LEU A CA 1
ATOM 737 C C . LEU A 1 92 ? 6.788 -3.922 0.319 1.00 97.38 92 LEU A C 1
ATOM 739 O O . LEU A 1 92 ? 7.770 -3.910 -0.418 1.00 97.38 92 LEU A O 1
ATOM 743 N N . THR A 1 93 ? 6.080 -5.028 0.519 1.00 98.00 93 THR A N 1
ATOM 744 C CA . THR A 1 93 ? 6.461 -6.336 -0.040 1.00 98.00 93 THR A CA 1
ATOM 745 C C . THR A 1 93 ? 5.273 -7.062 -0.654 1.00 98.00 93 THR A C 1
ATOM 747 O O . THR A 1 93 ? 4.140 -6.865 -0.227 1.00 98.00 93 THR A O 1
ATOM 750 N N . SER A 1 94 ? 5.525 -7.924 -1.638 1.00 97.50 94 SER A N 1
ATOM 751 C CA . SER A 1 94 ? 4.538 -8.884 -2.152 1.00 97.50 94 SER A CA 1
ATOM 752 C C . SER A 1 94 ? 4.809 -10.297 -1.622 1.00 97.50 94 SER A C 1
ATOM 754 O O . SER A 1 94 ? 5.813 -10.552 -0.948 1.00 97.50 94 SER A O 1
ATOM 756 N N . GLY A 1 95 ? 3.959 -11.270 -1.965 1.00 93.06 95 GLY A N 1
ATOM 757 C CA . GLY A 1 95 ? 4.361 -12.673 -1.880 1.00 93.06 95 GLY A CA 1
ATOM 758 C C . GLY A 1 95 ? 5.501 -12.996 -2.853 1.00 93.06 95 GLY A C 1
ATOM 759 O O . GLY A 1 95 ? 5.714 -12.319 -3.863 1.00 93.06 95 GLY A O 1
ATOM 760 N N . ARG A 1 96 ? 6.268 -14.049 -2.540 1.00 91.94 96 ARG A N 1
ATOM 761 C CA . ARG A 1 96 ? 7.510 -14.411 -3.254 1.00 91.94 96 ARG A CA 1
ATOM 762 C C . ARG A 1 96 ? 7.306 -14.675 -4.751 1.00 91.94 96 ARG A C 1
ATOM 764 O O . ARG A 1 96 ? 8.204 -14.380 -5.536 1.00 91.94 96 ARG A O 1
ATOM 771 N N . SER A 1 97 ? 6.159 -15.239 -5.114 1.00 92.81 97 SER A N 1
ATOM 772 C CA . SER A 1 97 ? 5.802 -15.579 -6.495 1.00 92.81 97 SER A CA 1
ATOM 773 C C . SER A 1 97 ? 4.720 -14.664 -7.069 1.00 92.81 97 SER A C 1
ATOM 775 O O . SER A 1 97 ? 4.349 -14.832 -8.227 1.00 92.81 97 SER A O 1
ATOM 777 N N . ASP A 1 98 ? 4.235 -13.698 -6.287 1.00 93.94 98 ASP A N 1
ATOM 778 C CA . ASP A 1 98 ? 3.146 -12.821 -6.706 1.00 93.94 98 ASP A CA 1
ATOM 779 C C . ASP A 1 98 ? 3.684 -11.759 -7.653 1.00 93.94 98 ASP A C 1
ATOM 781 O O . ASP A 1 98 ? 4.742 -11.171 -7.406 1.00 93.94 98 ASP A O 1
ATOM 785 N N . MET A 1 99 ? 2.953 -11.534 -8.741 1.00 95.88 99 MET A N 1
ATOM 786 C CA . MET A 1 99 ? 3.287 -10.522 -9.729 1.00 95.88 99 MET A CA 1
ATOM 787 C C . MET A 1 99 ? 2.850 -9.144 -9.230 1.00 95.88 99 MET A C 1
ATOM 789 O O . MET A 1 99 ? 1.714 -8.966 -8.795 1.00 95.88 99 MET A O 1
ATOM 793 N N . VAL A 1 100 ? 3.740 -8.164 -9.351 1.00 97.75 100 VAL A N 1
ATOM 794 C CA . VAL A 1 100 ? 3.432 -6.748 -9.145 1.00 97.75 100 VAL A CA 1
ATOM 795 C C . VAL A 1 100 ? 3.710 -6.007 -10.442 1.00 97.75 100 VAL A C 1
ATOM 797 O O . VAL A 1 100 ? 4.782 -6.163 -11.033 1.00 97.75 100 VAL A O 1
ATOM 800 N N . LYS A 1 101 ? 2.741 -5.207 -10.884 1.00 97.69 101 LYS A N 1
ATOM 801 C CA . LYS A 1 101 ? 2.902 -4.232 -11.964 1.00 97.69 101 LYS A CA 1
ATOM 802 C C . LYS A 1 101 ? 3.174 -2.865 -11.347 1.00 97.69 101 LYS A C 1
ATOM 804 O O . LYS A 1 101 ? 2.481 -2.465 -10.418 1.00 97.69 101 LYS A O 1
ATOM 809 N N . ILE A 1 102 ? 4.149 -2.153 -11.889 1.00 96.75 102 ILE A N 1
ATOM 810 C CA . ILE A 1 102 ? 4.500 -0.789 -11.509 1.00 96.75 102 ILE A CA 1
ATOM 811 C C . ILE A 1 102 ? 4.377 0.085 -12.750 1.00 96.75 102 ILE A C 1
ATOM 813 O O . ILE A 1 102 ? 4.908 -0.271 -13.800 1.00 96.75 102 ILE A O 1
ATOM 817 N N . GLU A 1 103 ? 3.703 1.217 -12.620 1.00 96.12 103 GLU A N 1
ATOM 818 C CA . GLU A 1 103 ? 3.690 2.289 -13.613 1.00 96.12 103 GLU A CA 1
ATOM 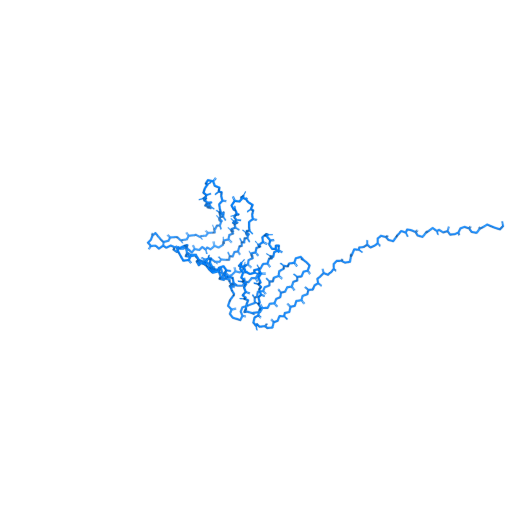819 C C . GLU A 1 103 ? 4.375 3.514 -13.014 1.00 96.12 103 GLU A C 1
ATOM 821 O O . GLU A 1 103 ? 4.062 3.915 -11.888 1.00 96.12 103 GLU A O 1
ATOM 826 N N . LYS A 1 104 ? 5.323 4.086 -13.753 1.00 93.81 104 LYS A N 1
ATOM 827 C CA . LYS A 1 104 ? 5.995 5.338 -13.410 1.00 93.81 104 LYS A CA 1
ATOM 828 C C . LYS A 1 104 ? 6.294 6.097 -14.692 1.00 93.81 104 LYS A C 1
ATOM 830 O O . LYS A 1 104 ? 7.057 5.594 -15.515 1.00 93.81 104 LYS A O 1
ATOM 835 N N . ASP A 1 105 ? 5.716 7.285 -14.829 1.00 90.69 105 ASP A N 1
ATOM 836 C CA . ASP A 1 105 ? 5.787 8.082 -16.055 1.00 90.69 105 ASP A CA 1
ATOM 837 C C . ASP A 1 105 ? 5.431 7.205 -17.277 1.00 90.69 105 ASP A C 1
ATOM 839 O O . ASP A 1 105 ? 4.359 6.601 -17.309 1.00 90.69 105 ASP A O 1
ATOM 843 N N . ASP A 1 106 ? 6.358 7.053 -18.218 1.00 90.75 106 ASP A N 1
ATOM 844 C CA . ASP A 1 106 ? 6.203 6.265 -19.446 1.00 90.75 106 ASP A CA 1
ATOM 845 C C . ASP A 1 106 ? 6.706 4.812 -19.313 1.00 90.75 106 ASP A C 1
ATOM 847 O O . ASP A 1 106 ? 6.861 4.081 -20.291 1.00 90.75 106 ASP A O 1
ATOM 851 N N . THR A 1 107 ? 7.031 4.376 -18.095 1.00 91.81 107 THR A N 1
ATOM 852 C CA . THR A 1 107 ? 7.601 3.052 -17.825 1.00 91.81 107 THR A CA 1
ATOM 853 C C . THR A 1 107 ? 6.589 2.143 -17.147 1.00 91.81 107 THR A C 1
ATOM 855 O O . THR A 1 107 ? 6.059 2.455 -16.079 1.00 91.81 107 THR A O 1
ATOM 858 N N . ILE A 1 108 ? 6.404 0.951 -17.716 1.00 94.75 108 ILE A N 1
ATOM 859 C CA . ILE A 1 108 ? 5.604 -0.121 -17.125 1.00 94.75 108 ILE A CA 1
ATOM 860 C C . ILE A 1 108 ? 6.511 -1.315 -16.841 1.00 94.75 108 ILE A C 1
ATOM 862 O O . ILE A 1 108 ? 7.092 -1.911 -17.744 1.00 94.75 108 ILE A O 1
ATOM 866 N N . MET A 1 109 ? 6.598 -1.716 -15.577 1.00 94.69 109 MET A N 1
ATOM 867 C CA . MET A 1 109 ? 7.377 -2.870 -15.125 1.00 94.69 109 MET A CA 1
ATOM 868 C C . MET A 1 109 ? 6.461 -3.924 -14.518 1.00 94.69 109 MET A C 1
ATOM 870 O O . MET A 1 109 ? 5.488 -3.601 -13.845 1.00 94.69 109 MET A O 1
A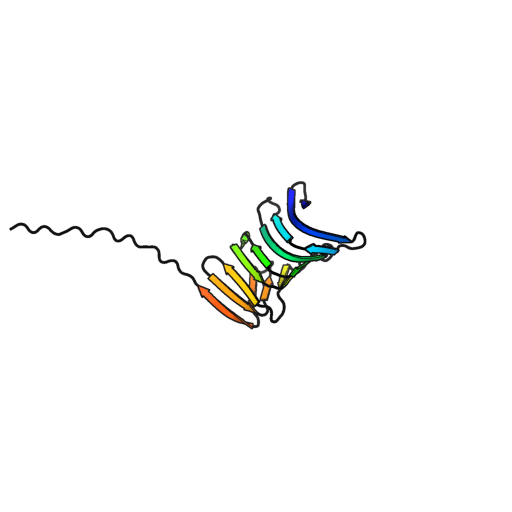TOM 874 N N . ARG A 1 110 ? 6.775 -5.199 -14.730 1.00 96.00 110 ARG A N 1
ATOM 875 C CA . ARG A 1 110 ? 6.127 -6.341 -14.081 1.00 96.00 110 ARG A CA 1
ATOM 876 C C . ARG A 1 110 ? 7.190 -7.319 -13.612 1.00 96.00 110 ARG A C 1
ATOM 878 O O . ARG A 1 110 ? 8.080 -7.676 -14.379 1.00 96.00 110 ARG A O 1
ATOM 885 N N . GLY A 1 111 ? 7.084 -7.781 -12.378 1.00 95.81 111 GLY A N 1
ATOM 886 C CA . GLY A 1 111 ? 7.987 -8.792 -11.838 1.00 95.81 111 GLY A CA 1
ATOM 887 C C . GLY A 1 111 ? 7.396 -9.478 -10.618 1.00 95.81 111 GLY A C 1
ATOM 888 O O . GLY A 1 111 ? 6.364 -9.049 -10.103 1.00 95.81 111 GLY A O 1
ATOM 889 N N . SER A 1 112 ? 8.042 -10.549 -10.157 1.00 96.25 112 SER A N 1
ATOM 890 C CA . SER A 1 112 ? 7.605 -11.293 -8.971 1.00 96.25 112 SER A CA 1
ATOM 891 C C . SER A 1 112 ? 8.546 -11.130 -7.778 1.00 96.25 112 SER A C 1
ATOM 893 O O . SER A 1 112 ? 9.750 -10.891 -7.932 1.00 96.25 112 SER A O 1
ATOM 895 N N . GLY A 1 113 ? 8.004 -11.301 -6.571 1.00 95.62 113 GLY A N 1
ATOM 896 C CA . GLY A 1 113 ? 8.779 -11.190 -5.332 1.00 95.62 113 GLY A CA 1
ATOM 897 C C . GLY A 1 113 ? 9.290 -9.769 -5.113 1.00 95.62 113 GLY A C 1
ATOM 898 O O . GLY A 1 113 ? 10.494 -9.563 -4.944 1.00 95.62 113 GLY A O 1
ATOM 899 N N . PHE A 1 114 ? 8.370 -8.812 -5.191 1.00 97.38 114 PHE A N 1
ATOM 900 C CA . PHE A 1 114 ? 8.615 -7.386 -5.050 1.00 97.38 114 PHE A CA 1
ATOM 901 C C . PHE A 1 114 ? 8.955 -7.004 -3.604 1.00 97.38 114 PHE A C 1
ATOM 903 O O . PHE A 1 114 ? 8.363 -7.517 -2.649 1.00 97.38 114 PHE A O 1
ATOM 910 N N . SER A 1 115 ? 9.885 -6.062 -3.456 1.00 96.75 115 SER A N 1
ATOM 911 C CA . SER A 1 115 ? 10.208 -5.391 -2.197 1.00 96.75 115 SER A CA 1
ATOM 912 C C . SER A 1 115 ? 10.606 -3.946 -2.473 1.00 96.75 115 SER A C 1
ATOM 914 O O . SER A 1 115 ? 11.448 -3.706 -3.337 1.00 96.75 115 SER A O 1
ATOM 916 N N . ALA A 1 116 ? 10.076 -3.006 -1.701 1.00 96.00 116 ALA A N 1
ATOM 917 C CA . ALA A 1 116 ? 10.435 -1.595 -1.733 1.00 96.00 116 ALA A CA 1
ATOM 918 C C . ALA A 1 116 ? 10.615 -1.024 -0.327 1.00 96.00 116 ALA A C 1
ATOM 920 O O . ALA A 1 116 ? 10.011 -1.503 0.631 1.00 96.00 116 ALA A O 1
ATOM 921 N N . SER A 1 117 ? 11.441 0.014 -0.239 1.00 95.44 117 SER A N 1
ATOM 922 C CA . SER A 1 117 ? 11.822 0.687 0.997 1.00 95.44 117 SER A CA 1
ATOM 923 C C . SER A 1 117 ? 11.483 2.172 0.906 1.00 95.44 117 SER A C 1
ATOM 925 O O . SER A 1 117 ? 12.026 2.888 0.062 1.00 95.44 117 SER A O 1
ATOM 927 N N . GLY A 1 118 ? 10.604 2.634 1.793 1.00 89.81 118 GLY A N 1
ATOM 928 C CA . GLY A 1 118 ? 10.240 4.043 1.950 1.00 89.81 118 GLY A CA 1
ATOM 929 C C . GLY A 1 118 ? 11.392 4.907 2.469 1.00 89.81 118 GLY A C 1
ATOM 930 O O . GLY A 1 118 ? 11.469 6.075 2.089 1.00 89.81 118 GLY A O 1
ATOM 931 N N . ILE A 1 119 ? 12.332 4.309 3.212 1.00 91.62 119 ILE A N 1
ATOM 932 C CA . ILE A 1 119 ? 13.522 4.984 3.754 1.00 91.62 119 ILE A CA 1
ATOM 933 C C . ILE A 1 119 ? 14.534 5.277 2.644 1.00 91.62 119 ILE A C 1
ATOM 935 O O . ILE A 1 119 ? 15.015 6.397 2.510 1.00 91.62 119 ILE A O 1
ATOM 939 N N . SER A 1 120 ? 14.885 4.262 1.846 1.00 93.44 120 SER A N 1
ATOM 940 C CA . SER A 1 120 ? 15.920 4.391 0.807 1.00 93.44 120 SER A CA 1
ATOM 941 C C . SER A 1 120 ? 15.373 4.796 -0.558 1.00 93.44 120 SER A C 1
ATOM 943 O O . SER A 1 120 ? 16.168 5.036 -1.462 1.00 93.44 120 SER A O 1
ATOM 945 N N . LYS A 1 121 ? 14.044 4.844 -0.725 1.00 90.38 121 LYS A N 1
ATOM 946 C CA . LYS A 1 121 ? 13.354 5.103 -2.002 1.00 90.38 121 LYS A CA 1
ATOM 947 C C . LYS A 1 121 ? 13.788 4.154 -3.125 1.00 90.38 121 LYS A C 1
ATOM 949 O O . LYS A 1 121 ? 13.878 4.527 -4.290 1.00 90.38 121 LYS A O 1
ATOM 954 N N . THR A 1 122 ? 14.068 2.902 -2.773 1.00 93.06 122 THR A N 1
ATOM 955 C CA . THR A 1 122 ? 14.491 1.861 -3.719 1.00 93.06 122 THR A CA 1
ATOM 956 C C . THR A 1 122 ? 13.514 0.699 -3.726 1.00 93.06 122 THR A C 1
ATOM 958 O O . THR A 1 122 ? 12.859 0.410 -2.723 1.00 93.06 122 THR A O 1
ATOM 961 N N . PHE A 1 123 ? 13.445 -0.001 -4.858 1.00 94.25 123 PHE A N 1
ATOM 962 C CA . PHE A 1 123 ? 12.693 -1.241 -4.988 1.00 94.25 123 PHE A CA 1
ATOM 963 C C . PHE A 1 123 ? 13.483 -2.301 -5.754 1.00 94.25 123 PHE A C 1
ATOM 965 O O . PHE A 1 123 ? 14.458 -2.008 -6.444 1.00 94.25 123 PHE A O 1
ATOM 972 N N . SER A 1 124 ? 13.062 -3.552 -5.612 1.00 94.94 124 SER A N 1
ATOM 973 C CA . SER A 1 124 ? 13.657 -4.705 -6.276 1.00 94.94 124 SER A CA 1
ATOM 974 C C . SER A 1 124 ? 12.612 -5.781 -6.545 1.00 94.94 124 SER A C 1
ATOM 976 O O . SER A 1 124 ? 11.606 -5.889 -5.840 1.00 94.94 124 SER A O 1
ATOM 978 N N . PHE A 1 125 ? 12.889 -6.606 -7.548 1.00 96.19 125 PHE A N 1
ATOM 979 C CA . PHE A 1 125 ? 12.198 -7.865 -7.789 1.00 96.19 125 PHE A CA 1
ATOM 980 C C . PHE A 1 125 ? 13.199 -9.003 -7.647 1.00 96.19 125 PHE A C 1
ATOM 982 O O . PHE A 1 125 ? 14.351 -8.882 -8.065 1.00 96.19 125 PHE A O 1
ATOM 989 N N . ARG A 1 126 ? 12.766 -10.116 -7.055 1.00 92.81 126 ARG A N 1
ATOM 990 C CA . ARG A 1 126 ? 13.595 -11.327 -6.957 1.00 92.81 126 ARG A CA 1
ATOM 991 C C . ARG A 1 126 ? 13.461 -12.236 -8.171 1.00 92.81 126 ARG A C 1
ATOM 993 O O . ARG A 1 126 ? 14.393 -12.974 -8.473 1.00 92.81 126 ARG A O 1
ATOM 1000 N N . GLY A 1 127 ? 12.282 -12.258 -8.787 1.00 89.69 127 GLY A N 1
ATOM 1001 C CA . GLY A 1 127 ? 12.012 -13.070 -9.967 1.00 89.69 127 GLY A CA 1
ATOM 1002 C C . GLY A 1 127 ? 12.341 -12.349 -11.267 1.00 89.69 127 GLY A C 1
ATOM 1003 O O . GLY A 1 127 ? 12.871 -11.240 -11.274 1.00 89.69 127 GLY A O 1
ATOM 1004 N N . ASN A 1 128 ? 11.982 -12.994 -12.376 1.00 86.88 128 ASN A N 1
ATOM 1005 C CA . ASN A 1 128 ? 12.122 -12.404 -13.700 1.00 86.88 128 ASN A CA 1
ATOM 1006 C C . ASN A 1 128 ? 11.307 -11.109 -13.796 1.00 86.88 128 ASN A C 1
ATOM 1008 O O . ASN A 1 128 ? 10.182 -11.029 -13.295 1.00 86.88 128 ASN A O 1
ATOM 1012 N N . ILE A 1 129 ? 11.890 -10.120 -14.467 1.00 89.94 129 ILE A N 1
ATOM 1013 C CA . ILE A 1 129 ? 11.279 -8.818 -14.712 1.00 89.94 129 ILE A CA 1
ATOM 1014 C C . ILE A 1 129 ? 11.017 -8.709 -16.209 1.00 89.94 129 ILE A C 1
ATOM 1016 O O . ILE A 1 129 ? 11.892 -8.989 -17.026 1.00 89.94 129 ILE A O 1
ATOM 1020 N N . THR A 1 130 ? 9.817 -8.274 -16.561 1.00 87.50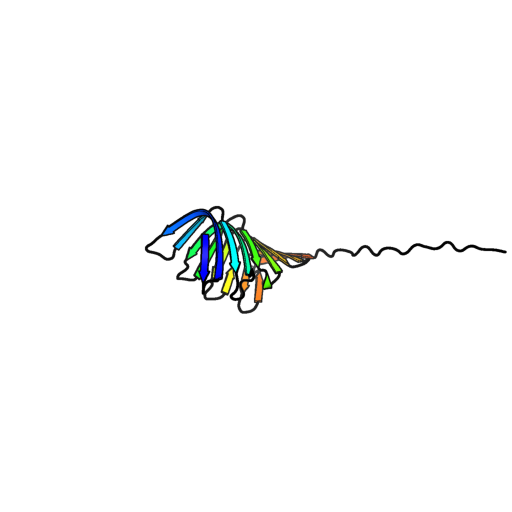 130 THR A N 1
ATOM 1021 C CA . THR A 1 130 ? 9.449 -7.851 -17.913 1.00 87.50 130 THR A CA 1
ATOM 1022 C C . THR A 1 130 ? 8.972 -6.413 -17.836 1.00 87.50 130 THR A C 1
ATOM 1024 O O . THR A 1 130 ? 8.148 -6.093 -16.980 1.00 87.50 130 THR A O 1
ATOM 1027 N N . GLY A 1 131 ? 9.457 -5.544 -18.712 1.00 81.62 131 GLY A N 1
ATOM 1028 C CA . GLY A 1 131 ? 9.039 -4.149 -18.735 1.00 81.62 131 GLY A CA 1
ATOM 1029 C C . GLY A 1 131 ? 8.985 -3.604 -20.150 1.00 81.62 131 GLY A C 1
ATOM 1030 O O . GLY A 1 131 ? 9.633 -4.134 -21.052 1.00 81.62 131 GLY A O 1
ATOM 1031 N N . THR A 1 132 ? 8.195 -2.558 -20.322 1.00 82.06 132 THR A N 1
ATOM 1032 C CA . THR A 1 132 ? 8.090 -1.772 -21.548 1.00 82.06 132 THR A CA 1
ATOM 1033 C C . THR A 1 132 ? 8.273 -0.302 -21.194 1.00 82.06 132 THR A C 1
ATOM 1035 O O . THR A 1 132 ? 7.862 0.144 -20.121 1.00 82.06 132 THR A O 1
ATOM 1038 N N . ILE A 1 133 ? 8.913 0.438 -22.093 1.00 78.94 133 ILE A N 1
ATOM 1039 C CA . ILE A 1 133 ? 8.976 1.899 -22.055 1.00 78.94 133 ILE A CA 1
ATOM 1040 C C . ILE A 1 133 ? 8.129 2.366 -23.234 1.00 78.94 133 ILE A C 1
ATOM 1042 O O . ILE A 1 133 ? 8.377 1.947 -24.364 1.00 78.94 133 ILE A O 1
ATOM 1046 N N . GLU A 1 134 ? 7.109 3.166 -22.964 1.00 73.94 134 GLU A N 1
ATOM 1047 C CA . GLU A 1 134 ? 6.211 3.718 -23.973 1.00 73.94 134 GLU A CA 1
ATOM 1048 C C . GLU A 1 134 ? 6.636 5.151 -24.291 1.00 73.94 134 GLU A C 1
ATOM 1050 O O . GLU A 1 134 ? 6.202 6.098 -23.651 1.00 73.94 134 GLU A O 1
ATOM 1055 N N . THR A 1 135 ? 7.512 5.339 -25.275 1.00 69.31 135 THR A N 1
ATOM 1056 C CA . THR A 1 135 ? 7.876 6.689 -25.722 1.00 69.31 135 THR A CA 1
ATOM 1057 C C . THR A 1 135 ? 6.761 7.240 -26.612 1.00 69.31 135 THR A C 1
ATOM 1059 O O . THR A 1 135 ? 6.421 6.624 -27.622 1.00 69.31 135 THR A O 1
ATOM 1062 N N . LYS A 1 136 ? 6.168 8.382 -26.245 1.00 59.94 136 LYS A N 1
ATOM 1063 C CA . LYS A 1 136 ? 5.285 9.128 -27.151 1.00 59.94 136 LYS A CA 1
ATOM 1064 C C . LYS A 1 136 ? 6.157 9.909 -28.127 1.00 59.94 136 LYS A C 1
ATOM 1066 O O . LYS A 1 136 ? 6.885 10.800 -27.703 1.00 59.94 136 LYS A O 1
ATOM 1071 N N . ASP A 1 137 ? 6.078 9.577 -29.411 1.00 51.94 137 ASP A N 1
ATOM 1072 C CA . ASP A 1 137 ? 6.634 10.435 -30.453 1.00 51.94 137 ASP A CA 1
ATOM 1073 C C . ASP A 1 137 ? 5.840 11.749 -30.450 1.00 51.94 137 ASP A C 1
ATOM 1075 O O . ASP A 1 137 ? 4.625 11.754 -30.663 1.00 51.94 137 ASP A O 1
ATOM 1079 N N . GLU A 1 138 ? 6.503 12.868 -30.157 1.00 47.62 138 GLU A N 1
ATOM 1080 C CA . GLU A 1 138 ? 5.932 14.186 -30.418 1.00 47.62 138 GLU A CA 1
ATOM 1081 C C . GLU A 1 138 ? 5.752 14.315 -31.937 1.00 47.62 138 GLU A C 1
ATOM 1083 O O . GLU A 1 138 ? 6.727 14.243 -32.692 1.00 47.62 138 GLU A O 1
ATOM 1088 N N . GLU A 1 139 ? 4.507 14.473 -32.401 1.00 45.22 139 GLU A N 1
ATOM 1089 C CA . GLU A 1 139 ? 4.220 14.830 -33.791 1.00 45.22 139 GLU A CA 1
ATOM 1090 C C . GLU A 1 139 ? 4.970 16.125 -34.115 1.00 45.22 139 GLU A C 1
ATOM 1092 O O . GLU A 1 139 ? 4.577 17.223 -33.722 1.00 45.22 139 GLU A O 1
ATOM 1097 N N . THR A 1 140 ? 6.088 15.993 -34.829 1.00 39.50 140 THR A N 1
ATOM 1098 C CA . THR A 1 140 ? 6.762 17.132 -35.439 1.00 39.50 140 THR A CA 1
ATOM 1099 C C . THR A 1 140 ? 5.838 17.647 -36.531 1.00 39.50 140 THR A C 1
ATOM 1101 O O . THR A 1 140 ? 5.714 17.038 -37.595 1.00 39.50 140 THR A O 1
ATOM 1104 N N . GLU A 1 141 ? 5.162 18.758 -36.250 1.00 43.31 141 GLU A N 1
ATOM 1105 C CA . GLU A 1 141 ? 4.405 19.530 -37.224 1.00 43.31 141 GLU A CA 1
ATOM 1106 C C . GLU A 1 141 ? 5.359 19.935 -38.360 1.00 43.31 141 GLU A C 1
ATOM 1108 O O . GLU A 1 141 ? 6.214 20.813 -38.219 1.00 43.31 141 GLU A O 1
ATOM 1113 N N . ALA A 1 142 ? 5.277 19.216 -39.481 1.00 40.66 142 ALA A N 1
ATOM 1114 C CA . ALA A 1 142 ? 6.048 19.507 -40.676 1.00 40.66 142 ALA A CA 1
ATOM 1115 C C . ALA A 1 142 ? 5.577 20.851 -41.245 1.00 40.66 142 ALA A C 1
ATOM 1117 O O . ALA A 1 142 ? 4.535 20.937 -41.896 1.00 40.66 142 ALA A O 1
ATOM 1118 N N . ALA A 1 143 ? 6.351 21.904 -40.979 1.00 40.78 143 ALA A N 1
ATOM 1119 C CA . ALA A 1 143 ? 6.177 23.205 -41.602 1.00 40.78 143 ALA A CA 1
ATOM 1120 C C . ALA A 1 143 ? 6.145 23.052 -43.133 1.00 40.78 143 ALA A C 1
ATOM 1122 O O . ALA A 1 143 ? 6.999 22.400 -43.738 1.00 40.78 143 ALA A O 1
ATOM 1123 N N . ALA A 1 144 ? 5.106 23.641 -43.720 1.00 41.41 144 ALA A N 1
ATOM 1124 C CA . ALA A 1 144 ? 4.738 23.578 -45.122 1.00 41.41 144 ALA A CA 1
ATOM 1125 C C . ALA A 1 144 ? 5.912 23.834 -46.084 1.00 41.41 144 ALA A C 1
ATOM 1127 O O . ALA A 1 144 ? 6.669 24.792 -45.941 1.00 41.41 144 ALA A O 1
ATOM 1128 N N . ALA A 1 145 ? 6.004 22.993 -47.115 1.00 44.25 145 ALA A N 1
ATOM 1129 C CA . ALA A 1 145 ? 6.799 23.263 -48.301 1.00 44.25 145 ALA A CA 1
ATOM 1130 C C . ALA A 1 145 ? 6.194 24.455 -49.062 1.00 44.25 145 ALA A C 1
ATOM 1132 O O . ALA A 1 145 ? 5.062 24.371 -49.542 1.00 44.25 145 ALA A O 1
ATOM 1133 N N . GLU A 1 146 ? 6.941 25.550 -49.199 1.00 50.97 146 GLU A N 1
ATOM 1134 C CA . GLU A 1 146 ? 6.604 26.597 -50.166 1.00 50.97 146 GLU A CA 1
ATOM 1135 C C . GLU A 1 146 ? 7.019 26.155 -51.582 1.00 50.97 146 GLU A C 1
ATOM 1137 O O . GLU A 1 146 ? 8.131 25.646 -51.763 1.00 50.97 146 GLU A O 1
ATOM 1142 N N . PRO A 1 147 ? 6.162 26.321 -52.608 1.00 48.28 147 PRO A N 1
ATOM 1143 C CA . PRO A 1 147 ? 6.530 26.022 -53.983 1.00 48.28 147 PRO A CA 1
ATOM 1144 C C . PRO A 1 147 ? 7.435 27.125 -54.546 1.00 48.28 147 PRO A C 1
ATOM 1146 O O . PRO A 1 147 ? 7.117 28.311 -54.490 1.00 48.28 147 PRO A O 1
ATOM 1149 N N . VAL A 1 148 ? 8.554 26.712 -55.139 1.00 50.16 148 VAL A N 1
ATOM 1150 C CA . VAL A 1 148 ? 9.457 27.578 -55.905 1.00 50.16 148 VAL A CA 1
ATOM 1151 C C . VAL A 1 148 ? 8.733 28.029 -57.181 1.00 50.16 148 VAL A C 1
ATOM 1153 O O . VAL A 1 148 ? 8.385 27.192 -58.011 1.00 50.16 148 VAL A O 1
ATOM 1156 N N . SER A 1 149 ? 8.486 29.331 -57.352 1.00 49.25 149 SER A N 1
ATOM 1157 C CA . SER A 1 149 ? 8.048 29.888 -58.637 1.00 49.25 149 SER A CA 1
ATOM 1158 C C . SER A 1 149 ? 9.268 30.251 -59.484 1.00 49.25 149 SER A C 1
ATOM 1160 O O . SER A 1 149 ? 9.988 31.196 -59.155 1.00 49.25 149 SER A O 1
ATOM 1162 N N . GLU A 1 150 ? 9.491 29.509 -60.567 1.00 45.81 150 GLU A N 1
ATOM 1163 C CA . GLU A 1 150 ? 10.341 29.935 -61.681 1.00 45.81 150 GLU A CA 1
ATOM 1164 C C . GLU A 1 150 ? 9.649 31.081 -62.435 1.00 45.81 150 GLU A C 1
ATOM 1166 O O . GLU A 1 150 ? 8.470 30.987 -62.777 1.00 45.81 150 GLU A O 1
ATOM 1171 N N . THR A 1 151 ? 10.388 32.149 -62.729 1.00 49.84 151 THR A N 1
ATOM 1172 C CA . THR A 1 151 ? 10.054 33.077 -63.817 1.00 49.84 151 THR A CA 1
ATOM 1173 C C . THR A 1 151 ? 11.307 33.334 -64.638 1.00 49.84 151 THR A C 1
ATOM 1175 O O . THR A 1 151 ? 12.356 33.650 -64.071 1.00 49.84 151 THR A O 1
ATOM 1178 N N . GLU A 1 152 ? 11.141 33.137 -65.948 1.00 47.06 152 GLU A N 1
ATOM 1179 C CA . GLU A 1 152 ? 12.063 33.405 -67.061 1.00 47.06 152 GLU A CA 1
ATOM 1180 C C . GLU A 1 152 ? 12.593 34.846 -67.120 1.00 47.06 152 GLU A C 1
ATOM 1182 O O . GLU A 1 152 ? 11.865 35.780 -66.706 1.00 47.06 152 GLU A O 1
#

Sequence (152 aa):
MVRYEDNKPSLEVTAGTLEQYKNSNETYGKDISFTSYNDEGNVETEGSCGIIYADSGKKLYELFDDINVYNAPEKMRFYASVLRWNGQTEQLTSGRSDMVKIEKDDTIMRGSGFSASGISKTFSFRGNITGTIETKDEETEAAAAEPVSETE

pLDDT: mean 88.9, std 15.67, range [39.5, 98.69]

Secondary structure (DSSP, 8-state):
-EEEETTEEEEEEEEEEEEE-TTSSEEEEEEEEEEEE-TTS-EEEEEEEEEEEEETTTTEEEEEEEEEEEETTTTEEEEEEEEEEETTTTEEE--TT-EEEEEETTEEEEEESEEEETTTTEEEESS-EEEEE---------PPPPPP----

Radius of gyration: 22.12 Å; chains: 1; bounding box: 34×49×89 Å